Protein AF-A0A6G2DX28-F1 (afdb_monomer_lite)

pLDDT: mean 85.84, std 10.77, range [43.62, 97.38]

InterPro domains:
  IPR002208 SecY/SEC61-alpha family [PF00344] (18-173)
  IPR023201 SecY domain superfamily [G3DSA:1.10.3370.10] (8-173)
  IPR023201 SecY domain superfamily [SSF103491] (6-172)

Foldseek 3Di:
DPPPPVDDDPVVVVVVVVVVLLVVLLLQQLLVLLVDDDDPPDDSVVSSVVSSVVSSVVSVVLVVVLCVCQVPNPPGSCVVVVVVVVVCVVVVVVVVVVVDPDDPVVVVVVVVVVVVVVVVVVCLQPDWDWAFDQDPPDPDPCSRPDTDTDRNCPPPCVVVVVVVVVVCVVSSD

Organism: Streptococcus pneumoniae (NCBI:txid1313)

Sequence (173 aa):
KRLGLTSTSIEIQDRRRMYLTLLIAVIQSLAVSLSLPVQSSYSVILVALMNTLLLIAGTFFLVWLSDLNASMGIGGSIVILLSSIVLNIPQDVIETFKLVYIPTGIVVLLVFMTIIFSYLLALMYRARYLVPVNKIGLHNRFKRYFYLEIMLNPAGGMPYMYVMSFLSVPAYL

Secondary structure (DSSP, 8-state):
----GGGS-HHHHHHHHHHHHHHHHHHHHHHHHHHSPPPTTS-HHHHHHHHHHHHHHHHHHHHHHHHHHHHHSSS-TTHHHHHHHHHHHHHHHHHHHHHS---HHHHHHHHHHHHHHHHHHHHHHH-EEEEE---TT--SGGGGG-EEEEES-TTTTHHHHHHHHHHHHHHH-

Structure (mmCIF, N/CA/C/O backbone):
data_AF-A0A6G2DX28-F1
#
_entry.id   AF-A0A6G2DX28-F1
#
loop_
_atom_site.group_PDB
_atom_site.id
_atom_site.type_symbol
_atom_site.label_atom_id
_atom_site.label_alt_id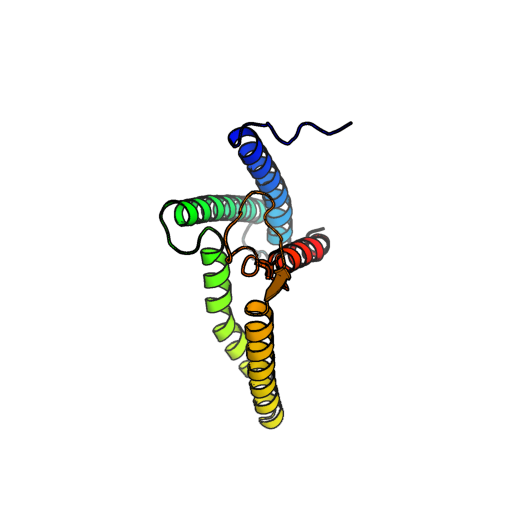
_atom_site.label_comp_id
_atom_site.label_asym_id
_atom_site.label_entity_id
_atom_site.label_seq_id
_atom_site.pdbx_PDB_ins_code
_atom_site.Cartn_x
_atom_site.Cartn_y
_atom_site.Cartn_z
_atom_site.occupancy
_atom_site.B_iso_or_equiv
_atom_site.auth_seq_id
_atom_site.auth_comp_id
_atom_site.auth_asym_id
_atom_site.auth_atom_id
_atom_site.pdbx_PDB_model_num
ATOM 1 N N . LYS A 1 1 ? 14.982 30.264 -6.775 1.00 43.62 1 LYS A N 1
ATOM 2 C CA . LYS A 1 1 ? 15.553 29.735 -5.510 1.00 43.62 1 LYS A CA 1
ATOM 3 C C . LYS A 1 1 ? 15.436 28.213 -5.526 1.00 43.62 1 LYS A C 1
ATOM 5 O O . LYS A 1 1 ? 14.374 27.696 -5.213 1.00 43.62 1 LYS A O 1
ATOM 10 N N . ARG A 1 2 ? 16.477 27.499 -5.978 1.00 45.69 2 ARG A N 1
ATOM 11 C CA . ARG A 1 2 ? 16.551 26.039 -5.819 1.00 45.69 2 ARG A CA 1
ATOM 12 C C . ARG A 1 2 ? 16.690 25.780 -4.319 1.00 45.69 2 ARG A C 1
ATOM 14 O O . ARG A 1 2 ? 17.724 26.108 -3.751 1.00 45.69 2 ARG A O 1
ATOM 21 N N . LEU A 1 3 ? 15.619 25.329 -3.672 1.00 48.31 3 LEU A N 1
ATOM 22 C CA . LEU A 1 3 ? 15.666 24.861 -2.288 1.00 48.31 3 LEU A CA 1
ATOM 23 C C . LEU A 1 3 ? 16.709 23.737 -2.249 1.0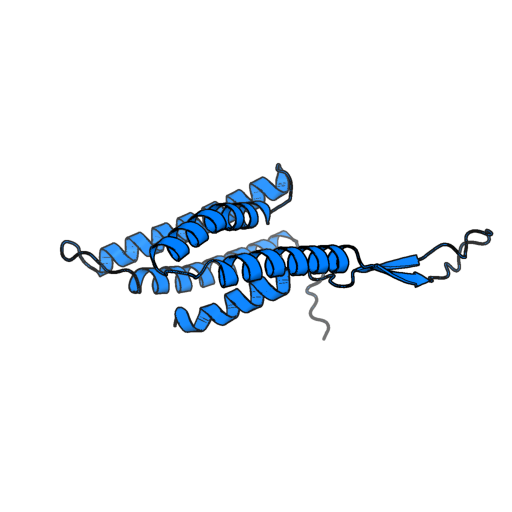0 48.31 3 LEU A C 1
ATOM 25 O O . LEU A 1 3 ? 16.510 22.713 -2.895 1.00 48.31 3 LEU A O 1
ATOM 29 N N . GLY A 1 4 ? 17.843 23.974 -1.582 1.00 49.34 4 GLY A N 1
ATOM 30 C CA . GLY A 1 4 ? 18.992 23.067 -1.455 1.00 49.34 4 GLY A CA 1
ATOM 31 C C . GLY A 1 4 ? 18.688 21.817 -0.628 1.00 49.34 4 GLY A C 1
ATOM 32 O O . GLY A 1 4 ? 19.382 21.512 0.332 1.00 49.34 4 GLY A O 1
ATOM 33 N N . LEU A 1 5 ? 17.620 21.111 -0.988 1.00 55.00 5 LEU A N 1
ATOM 34 C CA . LEU A 1 5 ? 17.154 19.874 -0.368 1.00 55.00 5 LEU A CA 1
ATOM 35 C C . LEU A 1 5 ? 17.931 18.647 -0.865 1.00 55.00 5 LEU A C 1
ATOM 37 O O . LEU A 1 5 ? 17.672 17.542 -0.412 1.00 55.00 5 LEU A O 1
ATOM 41 N N . THR A 1 6 ? 18.884 18.816 -1.784 1.00 53.50 6 THR A N 1
ATOM 42 C CA . THR A 1 6 ? 19.640 17.706 -2.383 1.00 53.50 6 THR A CA 1
ATOM 43 C C . THR A 1 6 ? 20.945 17.386 -1.650 1.00 53.50 6 THR A C 1
ATOM 45 O O . THR A 1 6 ? 21.728 16.587 -2.149 1.00 53.50 6 THR A O 1
ATOM 48 N N . SER A 1 7 ? 21.210 18.003 -0.492 1.00 54.47 7 SER A N 1
ATOM 49 C CA . SER A 1 7 ? 22.431 17.754 0.293 1.00 54.47 7 SER A CA 1
ATOM 50 C C . SER A 1 7 ? 22.201 17.711 1.807 1.00 54.47 7 SER A C 1
ATOM 52 O O . SER A 1 7 ? 23.116 17.999 2.578 1.00 54.47 7 SER A O 1
ATOM 54 N N . THR A 1 8 ? 20.987 17.408 2.269 1.00 61.16 8 THR A N 1
ATOM 55 C CA . THR A 1 8 ? 20.794 17.084 3.689 1.00 61.16 8 THR A CA 1
ATOM 56 C C . THR A 1 8 ? 21.263 15.658 3.944 1.00 61.16 8 THR A C 1
ATOM 58 O O . THR A 1 8 ? 20.961 14.773 3.148 1.00 61.16 8 THR A O 1
ATOM 61 N N . SER A 1 9 ? 21.983 15.440 5.050 1.00 80.88 9 SER A N 1
ATOM 62 C CA . SER A 1 9 ? 22.315 14.095 5.537 1.00 80.88 9 SER A CA 1
ATOM 63 C C . SER A 1 9 ? 21.060 13.215 5.526 1.00 80.88 9 SER A C 1
ATOM 65 O O . SER A 1 9 ? 19.997 13.671 5.961 1.00 80.88 9 SER A O 1
ATOM 67 N N . ILE A 1 10 ? 21.196 11.976 5.041 1.00 78.88 10 ILE A N 1
ATOM 68 C CA . ILE A 1 10 ? 20.135 10.955 5.011 1.00 78.88 10 ILE A CA 1
ATOM 69 C C . ILE A 1 10 ? 19.417 10.869 6.372 1.00 78.88 10 ILE A C 1
ATOM 71 O O . ILE A 1 10 ? 18.194 10.833 6.450 1.00 78.88 10 ILE A O 1
ATOM 75 N N . GLU A 1 11 ? 20.178 11.039 7.455 1.00 83.50 11 GLU A N 1
ATOM 76 C CA . GLU A 1 11 ? 19.693 11.003 8.830 1.00 83.50 11 GLU A CA 1
ATOM 77 C C . GLU A 1 11 ? 18.691 12.127 9.151 1.00 83.50 11 GLU A C 1
ATOM 79 O O . GLU A 1 11 ? 17.714 11.925 9.872 1.00 83.50 11 GLU A O 1
ATOM 84 N N . ILE A 1 12 ? 18.891 13.331 8.604 1.00 86.19 12 ILE A N 1
ATOM 85 C CA . ILE A 1 12 ? 17.972 14.461 8.818 1.00 86.19 12 ILE A CA 1
ATOM 86 C C . ILE A 1 12 ? 16.648 14.205 8.092 1.00 86.19 12 ILE A C 1
ATOM 88 O O . ILE A 1 12 ? 15.582 14.574 8.596 1.00 86.19 12 ILE A O 1
ATOM 92 N N . GLN A 1 13 ? 16.704 13.584 6.913 1.00 85.81 13 GLN A N 1
ATOM 93 C CA . GLN A 1 13 ? 15.515 13.234 6.146 1.00 85.81 13 GLN A CA 1
ATOM 94 C C . GLN A 1 13 ? 14.689 12.164 6.869 1.00 85.81 13 GLN A C 1
ATOM 96 O O . GLN A 1 13 ? 13.474 12.331 7.006 1.00 85.81 13 GLN A O 1
ATOM 101 N N . ASP A 1 14 ? 15.346 11.143 7.415 1.00 86.25 14 ASP A N 1
ATOM 102 C CA . ASP A 1 14 ? 14.682 10.076 8.167 1.00 86.25 14 ASP A CA 1
ATOM 103 C C . ASP A 1 14 ? 14.051 10.589 9.463 1.00 86.25 14 ASP A C 1
ATOM 105 O O . ASP A 1 14 ? 12.887 10.295 9.747 1.00 86.25 14 ASP A O 1
ATOM 109 N N . ARG A 1 15 ? 14.743 11.465 10.204 1.00 88.62 15 ARG A N 1
ATOM 110 C CA . ARG A 1 15 ? 14.170 12.114 11.399 1.00 88.62 15 ARG A CA 1
ATOM 111 C C . ARG A 1 15 ? 12.893 12.887 11.070 1.00 88.62 15 ARG A C 1
ATOM 113 O O . ARG A 1 15 ? 11.890 12.757 11.769 1.00 88.62 15 ARG A O 1
ATOM 120 N N . ARG A 1 16 ? 12.897 13.666 9.983 1.00 91.88 16 ARG A N 1
ATOM 121 C CA . ARG A 1 16 ? 11.705 14.408 9.532 1.00 91.88 16 ARG A CA 1
ATOM 122 C C . ARG A 1 16 ? 10.568 13.469 9.140 1.00 91.88 16 ARG A C 1
ATOM 124 O O . ARG A 1 16 ? 9.425 13.721 9.517 1.00 91.88 16 ARG A O 1
ATOM 131 N N . ARG A 1 17 ? 10.875 12.381 8.428 1.00 89.81 17 ARG A N 1
ATOM 132 C CA . ARG A 1 17 ? 9.894 11.347 8.073 1.00 89.81 17 ARG A CA 1
ATOM 133 C C . ARG A 1 17 ? 9.269 10.726 9.323 1.00 89.81 17 ARG A C 1
ATOM 135 O O . ARG A 1 17 ? 8.052 10.560 9.366 1.00 89.81 17 ARG A O 1
ATOM 142 N N . MET A 1 18 ? 10.067 10.441 10.348 1.00 90.88 18 MET A N 1
ATOM 143 C CA . MET A 1 18 ? 9.585 9.856 11.599 1.00 90.88 18 MET A CA 1
ATOM 144 C C . MET A 1 18 ? 8.671 10.813 12.378 1.00 90.88 18 MET A C 1
ATOM 146 O O . MET A 1 18 ? 7.614 10.392 12.840 1.00 90.88 18 MET A O 1
ATOM 150 N N . TYR A 1 19 ? 9.007 12.107 12.454 1.00 93.81 19 TYR A N 1
ATOM 151 C CA . TYR A 1 19 ? 8.131 13.104 13.088 1.00 93.81 19 TYR A CA 1
ATOM 152 C C . TYR A 1 19 ? 6.802 13.286 12.349 1.00 93.81 19 TYR A C 1
ATOM 154 O O . TYR A 1 19 ? 5.755 13.383 12.987 1.00 93.81 19 TYR A O 1
ATOM 162 N N . LEU A 1 20 ? 6.820 13.287 11.012 1.00 91.56 20 LEU A N 1
ATOM 163 C CA . LEU A 1 20 ? 5.589 13.318 10.215 1.00 91.56 20 LEU A CA 1
ATOM 164 C C . LEU A 1 20 ? 4.750 12.055 10.437 1.00 91.56 20 LEU A C 1
ATOM 166 O O . LEU A 1 20 ? 3.537 12.147 10.598 1.00 91.56 20 LEU A O 1
ATOM 170 N N . THR A 1 21 ? 5.398 10.891 10.501 1.00 92.50 21 THR A N 1
ATOM 171 C CA . THR A 1 21 ? 4.727 9.610 10.768 1.00 92.50 21 THR A CA 1
ATOM 172 C C . THR A 1 21 ? 4.081 9.609 12.152 1.00 92.50 21 THR A C 1
ATOM 174 O O . THR A 1 21 ? 2.932 9.198 12.278 1.00 92.50 21 THR A O 1
ATOM 177 N N . LEU A 1 22 ? 4.767 10.137 13.174 1.00 94.12 22 LEU A N 1
ATOM 178 C CA . LEU A 1 22 ? 4.219 10.286 14.524 1.00 94.12 22 LEU A CA 1
ATOM 179 C C . LEU A 1 22 ? 2.957 11.153 14.527 1.00 94.12 22 LEU A C 1
ATOM 181 O O . LEU A 1 22 ? 1.946 10.761 15.102 1.00 94.12 22 LEU A O 1
ATOM 185 N N . LEU A 1 23 ? 3.007 12.314 13.868 1.00 92.69 23 LEU A N 1
ATOM 186 C CA . LEU A 1 23 ? 1.875 13.236 13.796 1.00 92.69 23 LEU A CA 1
ATOM 187 C C . LEU A 1 23 ? 0.660 12.569 13.138 1.00 92.69 23 LEU A C 1
ATOM 189 O O . LEU A 1 23 ? -0.441 12.625 13.682 1.00 92.69 23 LEU A O 1
ATOM 193 N N . ILE A 1 24 ? 0.865 11.901 12.000 1.00 90.94 24 ILE A N 1
ATOM 194 C CA . ILE A 1 24 ? -0.208 11.199 11.283 1.00 90.94 24 ILE A CA 1
ATOM 195 C C . ILE A 1 24 ? -0.769 10.054 12.136 1.00 90.94 24 ILE A C 1
ATOM 197 O O . ILE A 1 24 ? -1.987 9.919 12.243 1.00 90.94 24 ILE A O 1
ATOM 201 N N . ALA A 1 25 ? 0.097 9.272 12.788 1.00 92.50 25 ALA A N 1
ATOM 202 C CA . ALA A 1 25 ? -0.314 8.158 13.637 1.00 92.50 25 ALA A CA 1
ATOM 203 C C . ALA A 1 25 ? -1.168 8.622 14.824 1.00 92.50 25 ALA A C 1
ATOM 205 O O . ALA A 1 25 ? -2.151 7.964 15.152 1.00 92.50 25 ALA A O 1
ATOM 206 N N . VAL A 1 26 ? -0.850 9.763 15.443 1.00 92.38 26 VAL A N 1
ATOM 207 C CA . VAL A 1 26 ? -1.663 10.331 16.533 1.00 92.38 26 VAL A CA 1
ATOM 208 C C . VAL A 1 26 ? -3.064 10.696 16.041 1.00 92.38 26 VAL A C 1
ATOM 210 O O . VAL A 1 26 ? -4.044 10.305 16.670 1.00 92.38 26 VAL A O 1
ATOM 213 N N . ILE A 1 27 ? -3.176 11.387 14.903 1.00 90.69 27 ILE A N 1
ATOM 214 C CA . ILE A 1 27 ? -4.478 11.794 14.350 1.00 90.69 27 ILE A CA 1
ATOM 215 C C . ILE A 1 27 ? -5.311 10.561 13.967 1.00 90.69 27 ILE A C 1
ATOM 217 O O . ILE A 1 27 ? -6.460 10.437 14.386 1.00 90.69 27 ILE A O 1
ATOM 221 N N . GLN A 1 28 ? -4.724 9.623 13.216 1.00 90.81 28 GLN A N 1
ATOM 222 C CA . GLN A 1 28 ? -5.438 8.436 12.738 1.00 90.81 28 GLN A CA 1
ATOM 223 C C . GLN A 1 28 ? -5.810 7.477 13.871 1.00 90.81 28 GLN A C 1
ATOM 225 O O . GLN A 1 28 ? -6.933 6.979 13.902 1.00 90.81 28 GLN A O 1
ATOM 230 N N . SER A 1 29 ? -4.904 7.225 14.821 1.00 91.44 29 SER A N 1
ATOM 231 C CA . SER A 1 29 ? -5.198 6.336 15.953 1.00 91.44 29 SER A CA 1
ATOM 232 C C . SER A 1 29 ? -6.319 6.884 16.829 1.00 91.44 29 SER A C 1
ATOM 234 O O . SER A 1 29 ? -7.174 6.111 17.258 1.00 91.44 29 SER A O 1
ATOM 236 N N . LEU A 1 30 ? -6.355 8.201 17.060 1.00 90.38 30 LEU A N 1
ATOM 237 C CA . LEU A 1 30 ? -7.414 8.858 17.824 1.00 90.38 30 LEU A CA 1
ATOM 238 C C . LEU A 1 30 ? -8.759 8.771 17.110 1.00 90.38 30 LEU A C 1
ATOM 240 O O . LEU A 1 30 ? -9.741 8.363 17.729 1.00 90.38 30 LEU A O 1
ATOM 244 N N . ALA A 1 31 ? -8.794 9.064 15.811 1.00 89.12 31 ALA A N 1
ATOM 245 C CA . ALA A 1 31 ? -10.007 8.945 15.012 1.00 89.12 31 ALA A CA 1
ATOM 246 C C . ALA A 1 31 ? -10.560 7.511 15.012 1.00 89.12 31 ALA A C 1
ATOM 248 O O . ALA A 1 31 ? -11.734 7.291 15.318 1.00 89.12 31 ALA A O 1
ATOM 249 N N . VAL A 1 32 ? -9.697 6.518 14.762 1.00 88.88 32 VAL A N 1
ATOM 250 C CA . VAL A 1 32 ? -10.080 5.101 14.814 1.00 88.88 32 VAL A CA 1
ATOM 251 C C . VAL A 1 32 ? -10.586 4.753 16.209 1.00 88.88 32 VAL A C 1
ATOM 253 O O . VAL A 1 32 ? -11.690 4.234 16.342 1.00 88.88 32 VAL A O 1
ATOM 256 N N . SER A 1 33 ? -9.845 5.101 17.259 1.00 89.12 33 SER A N 1
ATOM 257 C CA . SER A 1 33 ? -10.220 4.763 18.630 1.00 89.12 33 SER A CA 1
ATOM 258 C C . SER A 1 33 ? -11.567 5.344 19.075 1.00 89.12 33 SER A C 1
ATOM 260 O O . SER A 1 33 ? -12.207 4.731 19.928 1.00 89.12 33 SER A O 1
ATOM 262 N N . LEU A 1 34 ? -11.988 6.498 18.548 1.00 85.88 34 LEU A N 1
ATOM 263 C CA . LEU A 1 34 ? -13.303 7.090 18.830 1.00 85.88 34 LEU A CA 1
ATOM 264 C C . LEU A 1 34 ? -14.435 6.416 18.044 1.00 85.88 34 LEU A C 1
ATOM 266 O O . LEU A 1 34 ? -15.574 6.407 18.503 1.00 85.88 34 LEU A O 1
ATOM 270 N N . SER A 1 35 ? -14.128 5.840 16.879 1.00 84.38 35 SER A N 1
ATOM 271 C CA . SER A 1 35 ? -15.099 5.110 16.053 1.00 84.38 35 SER A CA 1
ATOM 272 C C . SER A 1 35 ? -15.423 3.702 16.576 1.00 84.38 35 SER A C 1
ATOM 274 O O . SER A 1 35 ? -16.435 3.117 16.190 1.00 84.38 35 SER A O 1
ATOM 276 N N . LEU A 1 36 ? -14.585 3.145 17.459 1.00 81.56 36 LEU A N 1
ATOM 277 C CA . LEU A 1 36 ? -14.789 1.816 18.035 1.00 81.56 36 LEU A CA 1
ATOM 278 C C . LEU A 1 36 ? -15.892 1.833 19.114 1.00 81.56 36 LEU A C 1
ATOM 280 O O . LEU A 1 36 ? -15.839 2.655 20.032 1.00 81.56 36 LEU A O 1
ATOM 284 N N . PRO A 1 37 ? -16.860 0.896 19.073 1.00 74.44 37 PRO A N 1
ATOM 285 C CA . PRO A 1 37 ? -17.900 0.815 20.091 1.00 74.44 37 PRO A CA 1
ATOM 286 C C . PRO A 1 37 ? -17.293 0.406 21.440 1.00 74.44 37 PRO A C 1
ATOM 288 O O . PRO A 1 37 ? -16.705 -0.668 21.577 1.00 74.44 37 PRO A O 1
ATOM 291 N N . VAL A 1 38 ? -17.446 1.258 22.455 1.00 77.31 38 VAL A N 1
ATOM 292 C CA . VAL A 1 38 ? -16.969 0.975 23.815 1.00 77.31 38 VAL A CA 1
ATOM 293 C C . VAL A 1 38 ? -18.020 0.160 24.565 1.00 77.31 38 VAL A C 1
ATOM 295 O O . VAL A 1 38 ? -19.187 0.541 24.633 1.00 77.31 38 VAL A O 1
ATOM 298 N N . GLN A 1 39 ? -17.607 -0.965 25.151 1.00 71.62 39 GLN A N 1
ATOM 299 C CA . GLN A 1 39 ? -18.473 -1.738 26.040 1.00 71.62 39 GLN A CA 1
ATOM 300 C C . GLN A 1 39 ? -18.785 -0.931 27.307 1.00 71.62 39 GLN A C 1
ATOM 302 O O . GLN A 1 39 ? -17.901 -0.320 27.906 1.00 71.62 39 GLN A O 1
ATOM 307 N N . SER A 1 40 ? -20.041 -0.979 27.748 1.00 63.44 40 SER A N 1
ATOM 308 C CA . SER A 1 40 ? -20.619 -0.135 28.806 1.00 63.44 40 SER A CA 1
ATOM 309 C C . SER A 1 40 ? -19.990 -0.272 30.201 1.00 63.44 40 SER A C 1
ATOM 311 O O . SER A 1 40 ? -20.383 0.452 31.111 1.00 63.44 40 SER A O 1
ATOM 313 N N . SER A 1 41 ? -19.040 -1.191 30.399 1.00 73.75 41 SER A N 1
ATOM 314 C CA . SER A 1 41 ? -18.444 -1.484 31.708 1.00 73.75 41 SER A CA 1
ATOM 315 C C . SER A 1 41 ? -17.193 -0.656 32.043 1.00 73.75 41 SER A C 1
ATOM 317 O O . SER A 1 41 ? -16.725 -0.727 33.178 1.00 73.75 41 SER A O 1
ATOM 319 N N . TYR A 1 42 ? -16.640 0.114 31.099 1.00 78.19 42 TYR A N 1
ATOM 320 C CA . TYR A 1 42 ? -15.388 0.863 31.286 1.00 78.19 42 TYR A CA 1
ATOM 321 C C . TYR A 1 42 ? -15.534 2.349 30.945 1.00 78.19 42 TYR A C 1
ATOM 323 O O . TYR A 1 42 ? -16.413 2.750 30.183 1.00 78.19 42 TYR A O 1
ATOM 331 N N . SER A 1 43 ? -14.646 3.185 31.495 1.00 82.50 43 SER A N 1
ATOM 332 C CA . SER A 1 43 ? -14.625 4.609 31.168 1.00 82.50 43 SER A CA 1
ATOM 333 C C . SER A 1 43 ? -14.164 4.826 29.724 1.00 82.50 43 SER A C 1
ATOM 335 O O . SER A 1 43 ? -13.064 4.438 29.328 1.00 82.50 43 SER A O 1
ATOM 337 N N . VAL A 1 44 ? -15.013 5.494 28.940 1.00 83.38 44 VAL A N 1
ATOM 338 C CA . VAL A 1 44 ? -14.801 5.769 27.507 1.00 83.38 44 VAL A CA 1
ATOM 339 C C . VAL A 1 44 ? -13.444 6.430 27.248 1.00 83.38 44 VAL A C 1
ATOM 341 O O . VAL A 1 44 ? -12.728 6.048 26.328 1.00 83.38 44 VAL A O 1
ATOM 344 N N . ILE A 1 45 ? -13.053 7.373 28.108 1.00 85.44 45 ILE A N 1
ATOM 345 C CA . ILE A 1 45 ? -11.802 8.133 27.984 1.00 85.44 45 ILE A CA 1
ATOM 346 C C . ILE A 1 45 ? -10.571 7.243 28.199 1.00 85.44 45 ILE A C 1
ATOM 348 O O . ILE A 1 45 ? -9.599 7.356 27.456 1.00 85.44 45 ILE A O 1
ATOM 352 N N . LEU A 1 46 ? -10.599 6.346 29.192 1.00 86.50 46 LEU A N 1
ATOM 353 C CA . LEU A 1 46 ? -9.464 5.465 29.478 1.00 86.50 46 LEU A CA 1
ATOM 354 C C . LEU A 1 46 ? -9.282 4.429 28.367 1.00 86.50 46 LEU A C 1
ATOM 356 O O . LEU A 1 46 ? -8.156 4.191 27.936 1.00 86.50 46 LEU A O 1
ATOM 360 N N . VAL A 1 47 ? -10.385 3.850 27.881 1.00 86.94 47 VAL A N 1
ATOM 361 C CA . VAL A 1 47 ? -10.364 2.896 26.763 1.00 86.94 47 VAL A CA 1
ATOM 362 C C . VAL A 1 47 ? -9.827 3.568 25.501 1.00 86.94 47 VAL A C 1
ATOM 364 O O . VAL A 1 47 ? -8.945 3.014 24.847 1.00 86.94 47 VA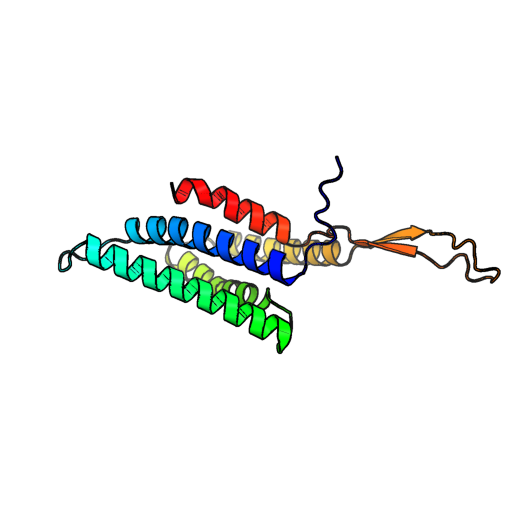L A O 1
ATOM 367 N N . ALA A 1 48 ? -10.288 4.784 25.197 1.00 87.81 48 ALA A N 1
ATOM 368 C CA . ALA A 1 48 ? -9.800 5.530 24.045 1.00 87.81 48 ALA A CA 1
ATOM 369 C C . ALA A 1 48 ? -8.295 5.842 24.150 1.00 87.81 48 ALA A C 1
ATOM 371 O O . ALA A 1 48 ? -7.534 5.646 23.203 1.00 87.81 48 ALA A O 1
ATOM 372 N N . LEU A 1 49 ? -7.821 6.263 25.324 1.00 90.25 49 LEU A N 1
ATOM 373 C CA . LEU A 1 49 ? -6.402 6.555 25.534 1.00 90.25 49 LEU A CA 1
ATOM 374 C C . LEU A 1 49 ? -5.528 5.293 25.408 1.00 90.25 49 LEU A C 1
ATOM 376 O O . LEU A 1 49 ? -4.478 5.325 24.771 1.00 90.25 49 LEU A O 1
ATOM 380 N N . MET A 1 50 ? -5.964 4.164 25.965 1.00 91.56 50 MET A N 1
ATOM 381 C CA . MET A 1 50 ? -5.218 2.904 25.859 1.00 91.56 50 MET A CA 1
ATOM 382 C C . MET A 1 50 ? -5.166 2.387 24.419 1.00 91.56 50 MET A C 1
ATOM 384 O O . MET A 1 50 ? -4.098 1.999 23.946 1.00 91.56 50 MET A O 1
ATOM 388 N N . ASN A 1 51 ? -6.287 2.444 23.697 1.00 92.38 51 ASN A N 1
ATOM 389 C CA . ASN A 1 51 ? -6.348 2.042 22.293 1.00 92.38 51 ASN A CA 1
ATOM 390 C C . ASN A 1 51 ? -5.474 2.935 21.406 1.00 92.38 51 ASN A C 1
ATOM 392 O O . ASN A 1 51 ? -4.736 2.421 20.568 1.00 92.38 51 ASN A O 1
ATOM 396 N N . THR A 1 52 ? -5.500 4.256 21.606 1.00 93.06 52 THR A N 1
ATOM 397 C CA . THR A 1 52 ? -4.636 5.172 20.841 1.00 93.06 52 THR A CA 1
ATOM 398 C C . THR A 1 52 ? -3.155 4.887 21.073 1.00 93.06 52 THR A C 1
ATOM 400 O O . THR A 1 52 ? -2.411 4.734 20.105 1.00 93.06 52 THR A O 1
ATOM 403 N N . LEU A 1 53 ? -2.724 4.726 22.329 1.00 94.69 53 LEU A N 1
ATOM 404 C CA . LEU A 1 53 ? -1.339 4.361 22.646 1.00 94.69 53 LEU A CA 1
ATOM 405 C C . LEU A 1 53 ? -0.938 3.013 22.036 1.00 94.69 53 LEU A C 1
ATOM 407 O O . LEU A 1 53 ? 0.156 2.904 21.481 1.00 94.69 53 LEU A O 1
ATOM 411 N N . LEU A 1 54 ? -1.819 2.010 22.092 1.00 95.44 54 LEU A N 1
ATOM 412 C CA . LEU A 1 54 ? -1.574 0.694 21.500 1.00 95.44 54 LEU A CA 1
ATOM 413 C C . LEU A 1 54 ? -1.404 0.780 19.977 1.00 95.44 54 LEU A C 1
ATOM 415 O O . LEU A 1 54 ? -0.471 0.194 19.430 1.00 95.44 54 LEU A O 1
ATOM 419 N N . LEU A 1 55 ? -2.267 1.533 19.292 1.00 95.12 55 LEU A N 1
ATOM 420 C CA . LEU A 1 55 ? -2.201 1.722 17.840 1.00 95.12 55 LEU A CA 1
ATOM 421 C C . LEU A 1 55 ? -0.943 2.491 17.417 1.00 95.12 55 LEU A C 1
ATOM 423 O O . LEU A 1 55 ? -0.297 2.118 16.435 1.00 95.12 55 LEU A O 1
ATOM 427 N N . ILE A 1 56 ? -0.552 3.526 18.167 1.00 96.00 56 ILE A N 1
ATOM 428 C CA . ILE A 1 56 ? 0.700 4.258 17.926 1.00 96.00 56 ILE A CA 1
ATOM 429 C C . ILE A 1 56 ? 1.896 3.317 18.116 1.00 96.00 56 ILE A C 1
ATOM 431 O O . ILE A 1 56 ? 2.747 3.228 17.229 1.00 96.00 56 ILE A O 1
ATOM 435 N N . ALA A 1 57 ? 1.943 2.570 19.224 1.00 96.38 57 ALA A N 1
ATOM 436 C CA . ALA A 1 57 ? 3.011 1.608 19.492 1.00 96.38 57 ALA A CA 1
ATOM 437 C C . ALA A 1 57 ? 3.104 0.535 18.394 1.00 96.38 57 ALA A C 1
ATOM 439 O O . ALA A 1 57 ? 4.192 0.272 17.881 1.00 96.38 57 ALA A O 1
ATOM 440 N N . GLY A 1 58 ? 1.965 -0.025 17.973 1.00 95.69 58 GLY A N 1
ATOM 441 C CA . GLY A 1 58 ? 1.888 -0.989 16.875 1.00 95.69 58 GLY A CA 1
ATOM 442 C C . GLY A 1 58 ? 2.365 -0.410 15.540 1.00 95.69 58 GLY A C 1
ATOM 443 O O . GLY A 1 58 ? 3.097 -1.072 14.807 1.00 95.69 58 GLY A O 1
ATOM 444 N N . THR A 1 59 ? 2.033 0.849 15.249 1.00 94.31 59 THR A N 1
ATOM 445 C CA . THR A 1 59 ? 2.478 1.537 14.026 1.00 94.31 59 THR A CA 1
ATOM 446 C C . THR A 1 59 ? 4.000 1.666 13.988 1.00 94.31 59 THR A C 1
ATOM 448 O O . THR A 1 59 ? 4.624 1.297 12.994 1.00 94.31 59 THR A O 1
ATOM 451 N N . PHE A 1 60 ? 4.624 2.132 15.074 1.00 94.88 60 PHE A N 1
ATOM 452 C CA . PHE A 1 60 ? 6.086 2.251 15.143 1.00 94.88 60 PHE A CA 1
ATOM 453 C C . PHE A 1 60 ? 6.791 0.898 15.151 1.00 94.88 60 PHE A C 1
ATOM 455 O O . PHE A 1 60 ? 7.848 0.758 14.535 1.00 94.88 60 PHE A O 1
ATOM 462 N N . PHE A 1 61 ? 6.186 -0.107 15.783 1.00 95.38 61 PHE A N 1
ATOM 463 C CA . PHE A 1 61 ? 6.669 -1.478 15.705 1.00 95.38 61 PHE A CA 1
ATOM 464 C C . PHE A 1 61 ? 6.680 -1.990 14.257 1.00 95.38 61 PHE A C 1
ATOM 466 O O . PHE A 1 61 ? 7.682 -2.554 13.821 1.00 95.38 61 PHE A O 1
ATOM 473 N N . LEU A 1 62 ? 5.620 -1.737 13.480 1.00 93.69 62 LEU A N 1
ATOM 474 C CA . LEU A 1 62 ? 5.560 -2.116 12.064 1.00 93.69 62 LEU A CA 1
ATOM 475 C C . LEU A 1 62 ? 6.563 -1.349 11.196 1.00 93.69 62 LEU A C 1
ATOM 477 O O . LEU A 1 62 ? 7.155 -1.950 10.301 1.00 93.69 62 LEU A O 1
ATOM 481 N N . VAL A 1 63 ? 6.780 -0.055 11.453 1.00 92.88 63 VAL A N 1
ATOM 482 C CA . VAL A 1 63 ? 7.813 0.731 10.752 1.00 92.88 63 VAL A CA 1
ATOM 483 C C . VAL A 1 63 ? 9.192 0.124 11.000 1.00 92.88 63 VAL A C 1
ATOM 485 O O . VAL A 1 63 ? 9.902 -0.189 10.048 1.00 92.88 63 VAL A O 1
ATOM 488 N N . TRP A 1 64 ? 9.528 -0.131 12.265 1.00 92.81 64 TRP A N 1
ATOM 489 C CA . TRP A 1 64 ? 10.790 -0.768 12.634 1.00 92.81 64 TRP A CA 1
ATOM 490 C C . TRP A 1 64 ? 10.947 -2.156 11.998 1.00 92.81 64 TRP A C 1
ATOM 492 O O . TRP A 1 64 ? 11.993 -2.461 11.427 1.00 92.81 64 TRP A O 1
ATOM 502 N N . LEU A 1 65 ? 9.897 -2.981 12.030 1.00 93.94 65 LEU A N 1
ATOM 503 C CA . LEU A 1 65 ? 9.903 -4.310 11.416 1.00 93.94 65 LEU A CA 1
ATOM 504 C C . LEU A 1 65 ? 10.086 -4.238 9.890 1.00 93.94 65 LEU A C 1
ATOM 506 O O . LEU A 1 65 ? 10.783 -5.068 9.305 1.00 93.94 65 LEU A O 1
ATOM 510 N N . SER A 1 66 ? 9.486 -3.240 9.240 1.00 92.56 66 SER A N 1
ATOM 511 C CA . SER A 1 66 ? 9.616 -2.997 7.800 1.00 92.56 66 SER A CA 1
ATOM 512 C C . SER A 1 66 ? 11.041 -2.603 7.412 1.00 92.56 66 SER A C 1
ATOM 514 O O . SER A 1 66 ? 11.576 -3.140 6.438 1.00 92.56 66 SER A O 1
ATOM 516 N N . ASP A 1 67 ? 11.685 -1.745 8.203 1.00 91.38 67 ASP A N 1
ATOM 517 C CA . ASP A 1 67 ? 13.084 -1.352 8.001 1.00 91.38 67 ASP A CA 1
ATOM 518 C C . ASP A 1 67 ? 14.046 -2.525 8.273 1.00 91.38 67 ASP A C 1
ATOM 520 O O . ASP A 1 67 ? 15.029 -2.728 7.548 1.00 91.38 67 ASP A O 1
ATOM 524 N N . LEU A 1 68 ? 13.732 -3.369 9.262 1.00 92.62 68 LEU A N 1
ATOM 525 C CA . LEU A 1 68 ? 14.467 -4.606 9.528 1.00 92.62 68 LEU A CA 1
ATOM 526 C C . LEU A 1 68 ? 14.383 -5.574 8.335 1.00 92.62 68 LEU A C 1
ATOM 528 O O . LEU A 1 68 ? 15.400 -6.115 7.896 1.00 92.62 68 LEU A O 1
ATOM 532 N N . ASN A 1 69 ? 13.191 -5.748 7.754 1.00 93.31 69 ASN A N 1
ATOM 533 C CA . ASN A 1 69 ? 13.021 -6.577 6.560 1.00 93.31 69 ASN A CA 1
ATOM 534 C C . ASN A 1 69 ? 13.693 -5.962 5.324 1.00 93.31 69 ASN A C 1
ATOM 536 O O . ASN A 1 69 ? 14.203 -6.689 4.477 1.00 93.31 69 ASN A O 1
ATOM 540 N N . ALA A 1 70 ? 13.727 -4.634 5.207 1.00 91.81 70 ALA A N 1
ATOM 541 C CA . ALA A 1 70 ? 14.410 -3.970 4.102 1.00 91.81 70 ALA A CA 1
ATOM 542 C C . ALA A 1 70 ? 15.939 -4.123 4.160 1.00 91.81 70 ALA A C 1
ATOM 544 O O . ALA A 1 70 ? 16.580 -4.175 3.112 1.00 91.81 70 ALA A O 1
ATOM 545 N N . SER A 1 71 ? 16.513 -4.197 5.364 1.00 91.50 71 SER A N 1
ATOM 546 C CA . SER A 1 71 ? 17.963 -4.313 5.569 1.00 91.50 71 SER A CA 1
ATOM 547 C C . SER A 1 71 ? 18.477 -5.754 5.540 1.00 91.50 71 SER A C 1
ATOM 549 O O . SER A 1 71 ? 19.536 -6.000 4.966 1.00 91.50 71 SER A O 1
ATOM 551 N N . MET A 1 72 ? 17.751 -6.702 6.140 1.00 92.06 72 MET A N 1
ATOM 552 C CA . MET A 1 72 ? 18.197 -8.100 6.273 1.00 92.06 72 MET A CA 1
ATOM 553 C C . MET A 1 72 ? 17.326 -9.115 5.526 1.00 92.06 72 MET A C 1
ATOM 555 O O . MET A 1 72 ? 17.718 -10.272 5.383 1.00 92.06 72 MET A O 1
ATOM 559 N N . GLY A 1 73 ? 16.133 -8.716 5.093 1.00 89.56 73 GLY A N 1
ATOM 560 C CA . GLY A 1 73 ? 15.142 -9.605 4.498 1.00 89.56 73 GLY A CA 1
ATOM 561 C C . GLY A 1 73 ? 15.142 -9.609 2.971 1.00 89.56 73 GLY A C 1
ATOM 562 O O . GLY A 1 73 ? 16.027 -9.085 2.295 1.00 89.56 73 GLY A O 1
ATOM 563 N N . ILE A 1 74 ? 14.098 -10.225 2.415 1.00 87.81 74 ILE A N 1
ATOM 564 C CA . ILE A 1 74 ? 13.870 -10.338 0.972 1.00 87.81 74 ILE A CA 1
ATOM 565 C C . ILE A 1 74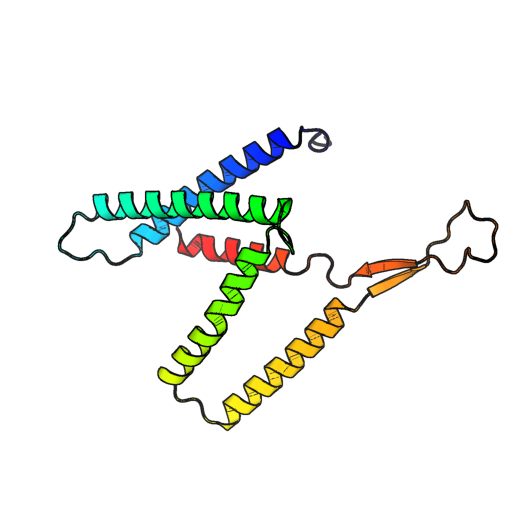 ? 12.667 -9.469 0.605 1.00 87.81 74 ILE A C 1
ATOM 567 O O . ILE A 1 74 ? 11.677 -9.423 1.331 1.00 87.81 74 ILE A O 1
ATOM 571 N N . GLY A 1 75 ? 12.750 -8.781 -0.537 1.00 80.44 75 GLY A N 1
ATOM 572 C CA . GLY A 1 75 ? 11.640 -8.019 -1.120 1.00 80.44 75 GLY A CA 1
ATOM 573 C C . GLY A 1 75 ? 11.413 -6.615 -0.541 1.00 80.44 75 GLY A C 1
ATOM 574 O O . GLY A 1 75 ? 10.499 -5.923 -0.986 1.00 80.44 75 GLY A O 1
ATOM 575 N N . GLY A 1 76 ? 12.258 -6.147 0.382 1.00 88.69 76 GLY A N 1
ATOM 576 C CA . GLY A 1 76 ? 12.237 -4.763 0.867 1.00 88.69 76 GLY A CA 1
ATOM 577 C C . GLY A 1 76 ? 11.131 -4.467 1.888 1.00 88.69 76 GLY A C 1
ATOM 578 O O . GLY A 1 76 ? 10.512 -5.364 2.455 1.00 88.69 76 GLY A O 1
ATOM 579 N N . SER A 1 77 ? 10.853 -3.185 2.119 1.00 85.56 77 SER A N 1
ATOM 580 C CA . SER A 1 77 ? 9.879 -2.718 3.122 1.00 85.56 77 SER A CA 1
ATOM 581 C C . SER A 1 77 ? 8.417 -3.054 2.785 1.00 85.56 77 SER A C 1
ATOM 583 O O . SER A 1 77 ? 7.581 -3.184 3.681 1.00 85.56 77 SER A O 1
ATOM 585 N N . ILE A 1 78 ? 8.098 -3.239 1.498 1.00 86.50 78 ILE A N 1
ATOM 586 C CA . ILE A 1 78 ? 6.725 -3.436 1.001 1.00 86.50 78 ILE A CA 1
ATOM 587 C C . ILE A 1 78 ? 6.155 -4.835 1.283 1.00 86.50 78 ILE A C 1
ATOM 589 O O . ILE A 1 78 ? 4.941 -5.026 1.244 1.00 86.50 78 ILE A O 1
ATOM 593 N N . VAL A 1 79 ? 7.004 -5.822 1.584 1.00 90.19 79 VAL A N 1
ATOM 594 C CA . VAL A 1 79 ? 6.580 -7.228 1.725 1.00 90.19 79 VAL A CA 1
ATOM 595 C C . VAL A 1 79 ? 5.587 -7.428 2.859 1.00 90.19 79 VAL A C 1
ATOM 597 O O . VAL A 1 79 ? 4.655 -8.211 2.707 1.00 90.19 79 VAL A O 1
ATOM 600 N N . ILE A 1 80 ? 5.738 -6.692 3.961 1.00 90.44 80 ILE A N 1
ATOM 601 C CA . ILE A 1 80 ? 4.806 -6.772 5.092 1.00 90.44 80 ILE A CA 1
ATOM 602 C C . ILE A 1 80 ? 3.395 -6.380 4.638 1.00 90.44 80 ILE A C 1
ATOM 604 O O . ILE A 1 80 ? 2.438 -7.101 4.902 1.00 90.44 80 ILE A O 1
ATOM 608 N N . LEU A 1 81 ? 3.276 -5.282 3.887 1.00 89.44 81 LEU A N 1
ATOM 609 C CA . LEU A 1 81 ? 1.999 -4.815 3.351 1.00 89.44 81 LEU A CA 1
ATOM 610 C C . LEU A 1 81 ? 1.421 -5.805 2.329 1.00 89.44 81 LEU A C 1
ATOM 612 O O . LEU A 1 81 ? 0.235 -6.122 2.392 1.00 89.44 81 LEU A O 1
ATOM 616 N N . LEU A 1 82 ? 2.252 -6.330 1.421 1.00 90.12 82 LEU A N 1
ATOM 617 C CA . LEU A 1 82 ? 1.825 -7.323 0.430 1.00 90.12 82 LEU A CA 1
ATOM 618 C C . LEU A 1 82 ? 1.293 -8.598 1.105 1.00 90.12 82 LEU A C 1
ATOM 620 O O . LEU A 1 82 ? 0.239 -9.099 0.722 1.00 90.12 82 LEU A O 1
ATOM 624 N N . SER A 1 83 ? 2.006 -9.096 2.116 1.00 92.06 83 SER A N 1
ATOM 625 C CA . SER A 1 83 ? 1.617 -10.285 2.877 1.00 92.06 83 SER A CA 1
ATOM 626 C C . SER A 1 83 ? 0.251 -10.095 3.532 1.00 92.06 83 SER A C 1
ATOM 628 O O . SER A 1 83 ? -0.640 -10.921 3.346 1.00 92.06 83 SER A O 1
ATOM 630 N N . SER A 1 84 ? 0.040 -8.958 4.204 1.00 90.50 84 SER A N 1
ATOM 631 C CA . SER A 1 84 ? -1.252 -8.635 4.814 1.00 90.50 84 SER A CA 1
ATOM 632 C C . SER A 1 84 ? -2.388 -8.615 3.792 1.00 90.50 84 SER A C 1
ATOM 634 O O . SER A 1 84 ? -3.439 -9.192 4.048 1.00 90.50 84 SER A O 1
ATOM 636 N N . ILE A 1 85 ? -2.197 -8.009 2.616 1.00 91.56 85 ILE A N 1
ATOM 637 C CA . ILE A 1 85 ? -3.237 -7.994 1.572 1.00 91.56 85 ILE A CA 1
ATOM 638 C C . ILE A 1 85 ? -3.563 -9.419 1.109 1.00 91.56 85 ILE A C 1
ATOM 640 O O . ILE A 1 85 ? -4.731 -9.795 1.045 1.00 91.56 85 ILE A O 1
ATOM 644 N N . VAL A 1 86 ? -2.541 -10.228 0.820 1.00 93.25 86 VAL A N 1
ATOM 645 C CA . VAL A 1 86 ? -2.727 -11.603 0.333 1.00 93.25 86 VAL A CA 1
ATOM 646 C C . VAL A 1 86 ? -3.439 -12.480 1.365 1.00 93.25 86 VAL A C 1
ATOM 648 O O . VAL A 1 86 ? -4.252 -13.317 0.979 1.00 93.25 86 VAL A O 1
ATOM 651 N N . LEU A 1 87 ? -3.175 -12.279 2.658 1.00 94.62 87 LEU A N 1
ATOM 652 C CA . LEU A 1 87 ? -3.821 -13.032 3.734 1.00 94.62 87 LEU A CA 1
ATOM 653 C C . LEU A 1 87 ? -5.306 -12.683 3.918 1.00 94.62 87 LEU A C 1
ATOM 655 O O . LEU A 1 87 ? -6.077 -13.570 4.274 1.00 94.62 87 LEU A O 1
ATOM 659 N N . ASN A 1 88 ? -5.712 -11.435 3.663 1.00 94.25 88 ASN A N 1
ATOM 660 C CA . ASN A 1 88 ? -7.104 -11.004 3.858 1.00 94.25 88 ASN A CA 1
ATOM 661 C C . ASN A 1 88 ? -8.024 -11.381 2.682 1.00 94.25 88 ASN A C 1
ATOM 663 O O . ASN A 1 88 ? -9.179 -11.731 2.906 1.00 94.25 88 ASN A O 1
ATOM 667 N N . ILE A 1 89 ? -7.512 -11.422 1.442 1.00 93.19 89 ILE A N 1
ATOM 668 C CA . ILE A 1 89 ? -8.328 -11.718 0.244 1.00 93.19 89 ILE A CA 1
ATOM 669 C C . ILE A 1 89 ? -9.181 -13.000 0.380 1.00 93.19 89 ILE A C 1
ATOM 671 O O . ILE A 1 89 ? -10.374 -12.944 0.082 1.00 93.19 89 ILE A O 1
ATOM 675 N N . PRO A 1 90 ? -8.644 -14.163 0.806 1.00 91.94 90 PRO A N 1
ATOM 676 C CA . PRO A 1 90 ? -9.446 -15.380 0.920 1.00 91.94 90 PRO A CA 1
ATOM 677 C C . PRO A 1 90 ? -10.577 -15.245 1.939 1.00 91.94 90 PRO A C 1
ATOM 679 O O . PRO A 1 90 ? -11.675 -15.751 1.708 1.00 91.94 90 PRO A O 1
ATOM 682 N N . GLN A 1 91 ? -10.309 -14.564 3.055 1.00 93.31 91 GLN A N 1
ATOM 683 C CA . GLN A 1 91 ? -11.295 -14.339 4.102 1.00 93.31 91 GLN A CA 1
ATOM 684 C C . GLN A 1 91 ? -12.430 -13.446 3.589 1.00 93.31 91 GLN A C 1
ATOM 686 O O . GLN A 1 91 ? -13.592 -13.845 3.685 1.00 93.31 91 GLN A O 1
ATOM 691 N N . ASP A 1 92 ? -12.099 -12.323 2.947 1.00 91.62 92 ASP A N 1
ATOM 692 C CA . ASP A 1 92 ? -13.074 -11.382 2.380 1.00 91.62 92 ASP A CA 1
ATOM 693 C C . ASP A 1 92 ? -13.992 -12.062 1.349 1.00 91.62 92 ASP A C 1
ATOM 695 O O . ASP A 1 92 ? -15.209 -11.843 1.314 1.00 91.62 92 ASP A O 1
ATOM 699 N N . VAL A 1 93 ? -13.423 -12.945 0.519 1.00 90.00 93 VAL A N 1
ATOM 700 C CA . VAL A 1 93 ? -14.177 -13.723 -0.474 1.00 90.00 93 VAL A CA 1
ATOM 701 C C . VAL A 1 93 ? -15.167 -14.670 0.211 1.00 90.00 93 VAL A C 1
ATOM 703 O O . VAL A 1 93 ? -16.341 -14.708 -0.163 1.00 90.00 93 VAL A O 1
ATOM 706 N N . ILE A 1 94 ? -14.725 -15.417 1.226 1.00 90.69 94 ILE A N 1
ATOM 707 C CA . ILE A 1 94 ? -15.585 -16.356 1.964 1.00 90.69 94 ILE A CA 1
ATOM 708 C C . ILE A 1 94 ? -16.715 -15.616 2.687 1.00 90.69 94 ILE A C 1
ATOM 710 O O . ILE A 1 94 ? -17.858 -16.077 2.668 1.00 90.69 94 ILE A O 1
ATOM 714 N N . GLU A 1 95 ? -16.416 -14.486 3.326 1.00 91.25 95 GLU A N 1
ATOM 715 C CA . GLU A 1 95 ? -17.415 -13.668 4.020 1.00 91.25 95 GLU A CA 1
ATOM 716 C C . GLU A 1 95 ? -18.460 -13.113 3.048 1.00 91.25 95 GLU A C 1
ATOM 718 O O . GLU A 1 95 ? -19.662 -13.219 3.306 1.00 91.25 95 GLU A O 1
ATOM 723 N N . THR A 1 96 ? -18.029 -12.639 1.877 1.00 89.25 96 THR A N 1
ATOM 724 C CA . THR A 1 96 ? -18.934 -12.144 0.829 1.00 89.25 96 THR A CA 1
ATOM 725 C C . THR A 1 96 ? -19.915 -13.223 0.363 1.00 89.25 96 THR A C 1
ATOM 727 O O . THR A 1 96 ? -21.117 -12.963 0.271 1.00 89.25 96 THR A O 1
ATOM 730 N N . PHE A 1 97 ? -19.441 -14.453 0.130 1.00 88.25 97 PHE A N 1
ATOM 731 C CA . PHE A 1 97 ? -20.303 -15.570 -0.284 1.00 88.25 97 PHE A CA 1
ATOM 732 C C . PHE A 1 97 ? -21.298 -16.021 0.793 1.00 88.25 97 PHE A C 1
ATOM 734 O O . PHE A 1 97 ? -22.335 -16.594 0.460 1.00 88.25 97 PHE A O 1
ATOM 741 N N . LYS A 1 98 ? -21.002 -15.783 2.077 1.00 89.19 98 LYS A N 1
ATOM 742 C CA . LYS A 1 98 ? -21.939 -16.065 3.177 1.00 89.19 98 LYS A CA 1
ATOM 743 C C . LYS A 1 98 ? -23.032 -15.006 3.286 1.00 89.19 98 LYS A C 1
ATOM 745 O O . LYS A 1 98 ? -24.163 -15.341 3.622 1.00 89.19 98 LYS A O 1
ATOM 750 N N . LEU A 1 99 ? -22.684 -13.743 3.041 1.00 90.06 99 LEU A N 1
ATOM 751 C CA . LEU A 1 99 ? -23.593 -12.605 3.195 1.00 90.06 99 LEU A CA 1
ATOM 752 C C . LEU A 1 99 ? -24.545 -12.444 2.009 1.00 90.06 99 LEU A C 1
ATOM 754 O O . LEU A 1 99 ? -25.692 -12.040 2.194 1.00 90.06 99 LEU A O 1
ATOM 758 N N . VAL A 1 100 ? -24.080 -12.746 0.796 1.00 88.38 100 VAL A N 1
ATOM 759 C CA . VAL A 1 100 ? -24.834 -12.509 -0.435 1.00 88.38 100 VAL A CA 1
ATOM 760 C C . VAL A 1 100 ? -24.895 -13.784 -1.262 1.00 88.38 100 VAL A C 1
ATOM 762 O O . VAL A 1 100 ? -23.873 -14.361 -1.628 1.00 88.38 100 VAL A O 1
ATOM 765 N N . TYR A 1 101 ? -26.111 -14.195 -1.626 1.00 86.50 101 TYR A N 1
ATOM 766 C CA . TYR A 1 101 ? -26.290 -15.233 -2.632 1.00 86.50 101 TYR A CA 1
ATOM 767 C C . TYR A 1 101 ? -25.981 -14.658 -4.017 1.00 86.50 101 TYR A C 1
ATOM 769 O O . TYR A 1 101 ? -26.729 -13.833 -4.545 1.00 86.50 101 TYR A O 1
ATOM 777 N N . ILE A 1 102 ? -24.872 -15.099 -4.607 1.00 85.38 102 ILE A N 1
ATOM 778 C CA . ILE A 1 102 ? -24.452 -14.694 -5.948 1.00 85.38 102 ILE A CA 1
ATOM 779 C C . ILE A 1 102 ? -24.776 -15.840 -6.915 1.00 85.38 102 ILE A C 1
ATOM 781 O O . ILE A 1 102 ? -24.306 -16.961 -6.705 1.00 85.38 102 ILE A O 1
ATOM 785 N N . PRO A 1 103 ? -25.546 -15.598 -7.990 1.00 90.56 103 PRO A N 1
ATOM 786 C CA . PRO A 1 103 ? -25.844 -16.635 -8.968 1.00 90.56 103 PRO A CA 1
ATOM 787 C C . PRO A 1 103 ? -24.560 -17.098 -9.666 1.00 90.56 103 PRO A C 1
ATOM 789 O O . PRO A 1 103 ? -23.684 -16.296 -9.999 1.00 90.56 103 PRO A O 1
ATOM 792 N N . THR A 1 104 ? -24.471 -18.397 -9.955 1.00 88.62 104 THR A N 1
ATOM 793 C CA . THR A 1 104 ? -23.262 -19.036 -10.504 1.00 88.62 104 THR A CA 1
ATOM 794 C C . THR A 1 104 ? -22.763 -18.372 -11.790 1.00 88.62 104 THR A C 1
ATOM 796 O O . THR A 1 104 ? -21.558 -18.240 -11.980 1.00 88.62 104 THR A O 1
ATOM 799 N N . GLY A 1 105 ? -23.670 -17.880 -12.645 1.00 92.19 105 GLY A N 1
ATOM 800 C CA . GLY A 1 105 ? -23.300 -17.165 -13.872 1.00 92.19 105 GLY A CA 1
ATOM 801 C C . GLY A 1 105 ? -22.478 -15.893 -13.622 1.00 92.19 105 GLY A C 1
ATOM 802 O O . GLY A 1 105 ? -21.521 -15.634 -14.348 1.00 92.19 105 GLY A O 1
ATOM 803 N N . ILE A 1 106 ? -22.790 -15.137 -12.562 1.00 91.12 106 ILE A N 1
ATOM 804 C CA . ILE A 1 106 ? -22.031 -13.933 -12.187 1.00 91.12 106 ILE A CA 1
ATOM 805 C C . ILE A 1 106 ? -20.669 -14.320 -11.609 1.00 91.12 106 ILE A C 1
ATOM 807 O O . ILE A 1 106 ? -19.671 -13.685 -11.934 1.00 91.12 106 ILE A O 1
ATOM 811 N N . VAL A 1 107 ? -20.597 -15.386 -10.808 1.00 90.12 107 VAL A N 1
ATOM 812 C CA . VAL A 1 107 ? -19.321 -15.872 -10.254 1.00 90.12 107 VAL A CA 1
ATOM 813 C C . VAL A 1 107 ? -18.355 -16.267 -11.372 1.00 90.12 107 VAL A C 1
ATOM 815 O O . VAL A 1 107 ? -17.199 -15.852 -11.362 1.00 90.12 107 VAL A O 1
ATOM 818 N N . VAL A 1 108 ? -18.833 -17.014 -12.371 1.00 93.25 108 VAL A N 1
ATOM 819 C CA . VAL A 1 108 ? -18.018 -17.406 -13.532 1.00 93.25 108 VAL A CA 1
ATOM 820 C C . VAL A 1 108 ? -17.541 -16.177 -14.310 1.00 93.25 108 VAL A 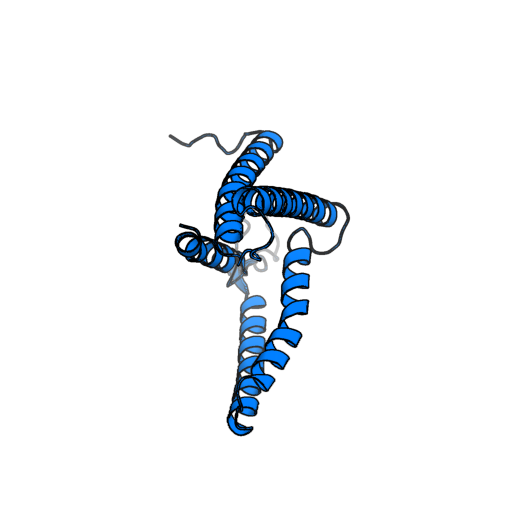C 1
ATOM 822 O O . VAL A 1 108 ? -16.364 -16.101 -14.668 1.00 93.25 108 VAL A O 1
ATOM 825 N N . LEU A 1 109 ? -18.418 -15.189 -14.520 1.00 94.75 109 LEU A N 1
ATOM 826 C CA . LEU A 1 109 ? -18.051 -13.927 -15.166 1.00 94.75 109 LEU A CA 1
ATOM 827 C C . LEU A 1 109 ? -16.963 -13.177 -14.382 1.00 94.75 109 LEU A C 1
ATOM 829 O O . LEU A 1 109 ? -16.005 -12.694 -14.984 1.00 94.75 109 LEU A O 1
ATOM 833 N N . LEU A 1 110 ? -17.086 -13.096 -13.055 1.00 91.88 110 LEU A N 1
ATOM 834 C CA . LEU A 1 110 ? -16.105 -12.433 -12.193 1.00 91.88 110 LEU A CA 1
ATOM 835 C C . LEU A 1 110 ? -14.742 -13.120 -12.258 1.00 91.88 110 LEU A C 1
ATOM 837 O O . LEU A 1 110 ? -13.740 -12.441 -12.462 1.00 91.88 110 LEU A O 1
ATOM 841 N N . VAL A 1 111 ? -14.698 -14.453 -12.171 1.00 92.31 111 VAL A N 1
ATOM 842 C CA . VAL A 1 111 ? -13.446 -15.219 -12.295 1.00 92.31 111 VAL A CA 1
ATOM 843 C C . VAL A 1 111 ? -12.789 -14.968 -13.651 1.00 92.31 111 VAL A C 1
ATOM 845 O O . VAL A 1 111 ? -11.584 -14.717 -13.724 1.00 92.31 111 VAL A O 1
ATOM 848 N N . PHE A 1 112 ? -13.576 -14.980 -14.728 1.00 96.44 112 PHE A N 1
ATOM 849 C CA . PHE A 1 112 ? -13.071 -14.705 -16.069 1.00 96.44 112 PHE A CA 1
ATOM 850 C C . PHE A 1 112 ? -12.507 -13.280 -16.188 1.00 96.44 112 PHE A C 1
ATOM 852 O O . PHE A 1 112 ? -11.408 -13.091 -16.714 1.00 96.44 112 PHE A O 1
ATOM 859 N N . MET A 1 113 ? -13.202 -12.288 -15.624 1.00 96.38 113 MET A N 1
ATOM 860 C CA . MET A 1 113 ? -12.714 -10.908 -15.552 1.00 96.38 113 MET A CA 1
ATOM 861 C C . MET A 1 113 ? -11.411 -10.806 -14.756 1.00 96.38 113 MET A C 1
ATOM 863 O O . MET A 1 113 ? -10.468 -10.175 -15.230 1.00 96.38 113 MET A O 1
ATOM 867 N N . THR A 1 114 ? -11.302 -11.458 -13.596 1.00 94.25 114 THR A N 1
ATOM 868 C CA . THR A 1 114 ? -10.068 -11.463 -12.794 1.00 94.25 114 THR A CA 1
ATOM 869 C C . THR A 1 114 ? -8.881 -12.009 -13.587 1.00 94.25 114 THR A C 1
ATOM 871 O O . THR A 1 114 ? -7.800 -11.418 -13.547 1.00 94.25 114 THR A O 1
ATOM 874 N N . ILE A 1 115 ? -9.072 -13.089 -14.351 1.00 96.44 115 ILE A N 1
ATOM 875 C CA . ILE A 1 115 ? -8.016 -13.672 -15.193 1.00 96.44 115 ILE A CA 1
ATOM 876 C C . ILE A 1 115 ? -7.599 -12.694 -16.299 1.00 96.44 115 ILE A C 1
ATOM 878 O O . ILE A 1 115 ? -6.403 -12.453 -16.479 1.00 96.44 115 ILE A O 1
ATOM 882 N N . ILE A 1 116 ? -8.561 -12.087 -17.005 1.00 97.38 116 ILE A N 1
ATOM 883 C CA . ILE A 1 116 ? -8.277 -11.106 -18.066 1.00 97.38 116 ILE A CA 1
ATOM 884 C C . ILE A 1 116 ? -7.514 -9.903 -17.509 1.00 97.38 116 ILE A C 1
ATOM 886 O O . ILE A 1 116 ? -6.487 -9.513 -18.067 1.00 97.38 116 ILE A O 1
ATOM 890 N N . PHE A 1 117 ? -7.985 -9.326 -16.402 1.00 95.88 117 PHE A N 1
ATOM 891 C CA . PHE A 1 117 ? -7.333 -8.177 -15.779 1.00 95.88 117 PHE A CA 1
ATOM 892 C C . PHE A 1 117 ? -5.934 -8.528 -15.274 1.00 95.88 117 PHE A C 1
ATOM 894 O O . PHE A 1 117 ? -5.002 -7.761 -15.507 1.00 95.88 117 PHE A O 1
ATOM 901 N N . SER A 1 118 ? -5.751 -9.692 -14.646 1.00 94.69 118 SER A N 1
ATOM 902 C CA . SER A 1 118 ? -4.432 -10.166 -14.210 1.00 94.69 118 SER A CA 1
ATOM 903 C C . SER A 1 118 ? -3.457 -10.299 -15.387 1.00 94.69 118 SER A C 1
ATOM 905 O O . SER A 1 118 ? -2.323 -9.819 -15.312 1.00 94.69 118 SER A O 1
ATOM 907 N N . TYR A 1 119 ? -3.912 -10.865 -16.508 1.00 96.06 119 TYR A N 1
ATOM 908 C CA . TYR A 1 119 ? -3.109 -10.979 -17.724 1.00 96.06 119 TYR A CA 1
ATOM 909 C C . TYR A 1 119 ? -2.744 -9.607 -18.312 1.00 96.06 119 TYR A C 1
ATOM 911 O O . TYR A 1 119 ? -1.579 -9.360 -18.635 1.00 96.06 119 TYR A O 1
ATOM 919 N N . LEU A 1 120 ? -3.711 -8.689 -18.404 1.00 94.62 120 LEU A N 1
ATOM 920 C CA . LEU A 1 120 ? -3.487 -7.333 -18.910 1.00 94.62 120 LEU A CA 1
ATOM 921 C C . LEU A 1 120 ? -2.505 -6.560 -18.019 1.00 94.62 120 LEU A C 1
ATOM 923 O O . LEU A 1 120 ? -1.595 -5.905 -18.530 1.00 94.62 120 LEU A O 1
ATOM 927 N N . LEU A 1 121 ? -2.630 -6.693 -16.695 1.00 92.06 121 LEU A N 1
ATOM 928 C CA . LEU A 1 121 ? -1.679 -6.131 -15.736 1.00 92.06 121 LEU A CA 1
ATOM 929 C C . LEU A 1 121 ? -0.277 -6.708 -15.950 1.00 92.06 121 LEU A C 1
ATOM 931 O O . LEU A 1 121 ? 0.683 -5.944 -16.043 1.00 92.06 121 LEU A O 1
ATOM 935 N N . ALA A 1 122 ? -0.140 -8.029 -16.090 1.00 92.56 122 ALA A N 1
ATOM 936 C CA . ALA A 1 122 ? 1.152 -8.666 -16.339 1.00 92.56 122 ALA A CA 1
ATOM 937 C C . ALA A 1 122 ? 1.804 -8.177 -17.646 1.00 92.56 122 ALA A C 1
ATOM 939 O O . ALA A 1 122 ? 3.017 -7.944 -17.679 1.00 92.56 122 ALA A O 1
ATOM 940 N N . LEU A 1 123 ? 1.010 -7.971 -18.702 1.00 93.06 123 LEU A N 1
ATOM 941 C CA . LEU A 1 123 ? 1.481 -7.397 -19.962 1.00 93.06 123 LEU A CA 1
ATOM 942 C C . LEU A 1 123 ? 1.954 -5.951 -19.772 1.00 93.06 123 LEU A C 1
ATOM 944 O O . LEU A 1 123 ? 3.061 -5.612 -20.189 1.00 93.06 123 LEU A O 1
ATOM 948 N N . MET A 1 124 ? 1.160 -5.119 -19.096 1.00 91.50 124 MET A N 1
ATOM 949 C CA . MET A 1 124 ? 1.496 -3.719 -18.822 1.00 91.50 124 MET A CA 1
ATOM 950 C C . MET A 1 124 ? 2.773 -3.588 -17.977 1.00 91.50 124 MET A C 1
ATOM 952 O O . MET A 1 124 ? 3.603 -2.723 -18.250 1.00 91.50 124 MET A O 1
ATOM 956 N N . TYR A 1 125 ? 2.972 -4.472 -16.995 1.00 89.62 125 TYR A N 1
ATOM 957 C CA . TYR A 1 125 ? 4.189 -4.507 -16.174 1.00 89.62 125 TYR A CA 1
ATOM 958 C C . TYR A 1 125 ? 5.431 -4.957 -16.952 1.00 89.62 125 TYR A C 1
ATOM 960 O O . TYR A 1 125 ? 6.543 -4.527 -16.640 1.00 89.62 125 TYR A O 1
ATOM 968 N N . ARG A 1 126 ? 5.269 -5.824 -17.959 1.00 88.38 126 ARG A N 1
ATOM 969 C CA . ARG A 1 126 ? 6.372 -6.261 -18.830 1.00 88.38 126 ARG A CA 1
ATOM 970 C C . ARG A 1 126 ? 6.638 -5.298 -19.987 1.00 88.38 126 ARG A C 1
ATOM 972 O O . ARG A 1 126 ? 7.727 -5.349 -20.556 1.00 88.38 126 ARG A O 1
ATOM 979 N N . ALA A 1 127 ? 5.684 -4.437 -20.330 1.00 90.62 127 ALA A N 1
ATOM 980 C CA . ALA A 1 127 ? 5.809 -3.487 -21.424 1.00 90.62 127 ALA A CA 1
ATOM 981 C C . ALA A 1 127 ? 6.902 -2.444 -21.133 1.00 90.62 127 ALA A C 1
ATOM 983 O O . ALA A 1 127 ? 6.851 -1.694 -20.153 1.00 90.62 127 ALA A O 1
ATOM 984 N N . ARG A 1 128 ? 7.897 -2.393 -22.023 1.00 90.75 128 ARG A N 1
ATOM 985 C CA . ARG A 1 128 ? 9.000 -1.430 -21.985 1.00 90.75 128 ARG A CA 1
ATOM 986 C C . ARG A 1 128 ? 9.053 -0.678 -23.300 1.00 90.75 128 ARG A C 1
ATOM 988 O O . ARG A 1 128 ? 9.058 -1.285 -24.369 1.00 90.75 128 ARG A O 1
ATOM 995 N N . TYR A 1 129 ? 9.106 0.640 -23.208 1.00 90.44 129 TYR A N 1
ATOM 996 C CA . TYR A 1 129 ? 9.336 1.509 -24.344 1.00 90.44 129 TYR A CA 1
ATOM 997 C C . TYR A 1 129 ? 10.842 1.708 -24.527 1.00 90.44 129 TYR A C 1
ATOM 999 O O . TYR A 1 129 ? 11.534 2.163 -23.617 1.00 90.44 129 TYR A O 1
ATOM 1007 N N . LEU A 1 130 ? 11.355 1.318 -25.693 1.00 89.00 130 LEU A N 1
ATOM 1008 C CA . LEU A 1 130 ? 12.781 1.319 -26.012 1.00 89.00 130 LEU A CA 1
ATOM 1009 C C . LEU A 1 130 ? 13.123 2.569 -26.824 1.00 89.00 130 LEU A C 1
ATOM 1011 O O . LEU A 1 130 ? 12.833 2.637 -28.018 1.00 89.00 130 LEU A O 1
ATOM 1015 N N . VAL A 1 131 ? 13.766 3.552 -26.193 1.00 88.25 131 VAL A N 1
ATOM 1016 C CA . VAL A 1 131 ? 14.231 4.760 -26.890 1.00 88.25 131 VAL A CA 1
ATOM 1017 C C . VAL A 1 131 ? 15.664 4.539 -27.378 1.00 88.25 131 VAL A C 1
ATOM 1019 O O . VAL A 1 131 ? 16.540 4.293 -26.548 1.00 88.25 131 VAL A O 1
ATOM 1022 N N . PRO A 1 132 ? 15.954 4.622 -28.688 1.00 86.00 132 PRO A N 1
ATOM 1023 C CA . PRO A 1 132 ? 17.315 4.458 -29.189 1.00 86.00 132 PRO A CA 1
ATOM 1024 C C . PRO A 1 132 ? 18.194 5.634 -28.744 1.00 86.00 132 PRO A C 1
ATOM 1026 O O . PRO A 1 132 ? 17.848 6.796 -28.960 1.00 86.00 132 PRO A O 1
ATOM 1029 N N . VAL A 1 133 ? 19.347 5.340 -28.140 1.00 84.56 133 VAL A N 1
ATOM 1030 C CA . VAL A 1 133 ? 20.296 6.356 -27.662 1.00 84.56 133 VAL A CA 1
ATOM 1031 C C . VAL A 1 133 ? 21.640 6.190 -28.357 1.00 84.56 133 VAL A C 1
ATOM 1033 O O . VAL A 1 133 ? 22.292 5.152 -28.270 1.00 84.56 133 VAL A O 1
ATOM 1036 N N . ASN A 1 134 ? 22.110 7.261 -28.995 1.00 79.56 134 ASN A N 1
ATOM 1037 C CA . ASN A 1 134 ? 23.418 7.288 -29.639 1.00 79.56 134 ASN A CA 1
ATOM 1038 C C . ASN A 1 134 ? 24.498 7.725 -28.642 1.00 79.56 134 ASN A C 1
ATOM 1040 O O . ASN A 1 134 ? 24.590 8.899 -28.286 1.00 79.56 134 ASN A O 1
ATOM 1044 N N . LYS A 1 135 ? 25.369 6.801 -28.222 1.00 74.88 135 LYS A N 1
ATOM 1045 C CA . LYS A 1 135 ? 26.543 7.146 -27.402 1.00 74.88 135 LYS A CA 1
ATOM 1046 C C . LYS A 1 135 ? 27.636 7.772 -28.277 1.00 74.88 135 LYS A C 1
ATOM 1048 O O . LYS A 1 135 ? 28.196 7.113 -29.151 1.00 74.88 135 LYS A O 1
ATOM 1053 N N . ILE A 1 136 ? 27.948 9.045 -28.028 1.00 71.50 136 ILE A N 1
ATOM 1054 C CA . ILE A 1 136 ? 28.919 9.851 -28.797 1.00 71.50 136 ILE A CA 1
ATOM 1055 C C . ILE A 1 136 ? 30.400 9.515 -28.526 1.00 71.50 136 ILE A C 1
ATOM 1057 O O . ILE A 1 136 ? 31.260 10.010 -29.239 1.00 71.50 136 ILE A O 1
ATOM 1061 N N . GLY A 1 137 ? 30.707 8.637 -27.562 1.00 71.31 137 GLY A N 1
ATOM 1062 C CA . GLY A 1 137 ? 32.079 8.196 -27.250 1.00 71.31 137 GLY A CA 1
ATOM 1063 C C . GLY A 1 137 ? 32.472 6.814 -27.790 1.00 71.31 137 GLY A C 1
ATOM 1064 O O . GLY A 1 137 ? 33.608 6.388 -27.604 1.00 71.31 137 GLY A O 1
ATOM 1065 N N . LEU A 1 138 ? 31.552 6.086 -28.435 1.00 68.06 138 LEU A N 1
ATOM 1066 C CA . LEU A 1 138 ? 31.798 4.722 -28.911 1.00 68.06 138 LEU A CA 1
ATOM 1067 C C . LEU A 1 138 ? 31.965 4.713 -30.439 1.00 68.06 138 LEU A C 1
ATOM 1069 O O . LEU A 1 138 ? 30.992 4.845 -31.179 1.00 68.06 138 LEU A O 1
ATOM 1073 N N . HIS A 1 139 ? 33.197 4.518 -30.912 1.00 65.06 139 HIS A N 1
ATOM 1074 C CA . HIS A 1 139 ? 33.537 4.433 -32.344 1.00 65.06 139 HIS A CA 1
ATOM 1075 C C . HIS A 1 139 ? 33.402 3.009 -32.915 1.00 65.06 139 HIS A C 1
ATOM 1077 O O . HIS A 1 139 ? 33.923 2.701 -33.981 1.00 65.06 139 HIS A O 1
ATOM 1083 N N . ASN A 1 140 ? 32.700 2.123 -32.202 1.00 70.12 140 ASN A N 1
ATOM 1084 C CA . ASN A 1 140 ? 32.515 0.729 -32.589 1.00 70.12 140 ASN A CA 1
ATOM 1085 C C . ASN A 1 140 ? 31.131 0.503 -33.224 1.00 70.12 140 ASN A C 1
ATOM 1087 O O . ASN A 1 140 ? 30.162 1.216 -32.955 1.00 70.12 140 ASN A O 1
ATOM 1091 N N . ARG A 1 141 ? 31.015 -0.562 -34.015 1.00 65.19 141 ARG A N 1
ATOM 1092 C CA . ARG A 1 141 ? 29.819 -0.984 -34.773 1.00 65.19 141 ARG A CA 1
ATOM 1093 C C . ARG A 1 141 ? 28.602 -1.283 -33.879 1.00 65.19 141 ARG A C 1
ATOM 1095 O O . ARG A 1 141 ? 27.480 -1.360 -34.365 1.00 65.19 141 ARG A O 1
ATOM 1102 N N . PHE A 1 142 ? 28.811 -1.374 -32.562 1.00 62.97 142 PHE A N 1
ATOM 1103 C CA . PHE A 1 142 ? 27.770 -1.539 -31.544 1.00 62.97 142 PHE A CA 1
ATOM 1104 C C . PHE A 1 142 ? 27.036 -0.247 -31.151 1.00 62.97 142 PHE A C 1
ATOM 1106 O O . PHE A 1 142 ? 26.135 -0.293 -30.317 1.00 62.97 142 PHE A O 1
ATOM 1113 N N . LYS A 1 143 ? 27.357 0.902 -31.763 1.00 59.06 143 LYS A N 1
ATOM 1114 C CA . LYS A 1 143 ? 26.675 2.188 -31.517 1.00 59.06 143 LYS A CA 1
ATOM 1115 C C . LYS A 1 143 ? 25.143 2.114 -31.668 1.00 59.06 143 LYS A C 1
ATOM 1117 O O . LYS A 1 143 ? 24.444 2.892 -31.031 1.00 59.06 143 LYS A O 1
ATOM 1122 N N . ARG A 1 144 ? 24.631 1.171 -32.473 1.00 62.31 144 ARG A N 1
ATOM 1123 C CA . ARG A 1 144 ? 23.205 1.017 -32.813 1.00 62.31 144 ARG A CA 1
ATOM 11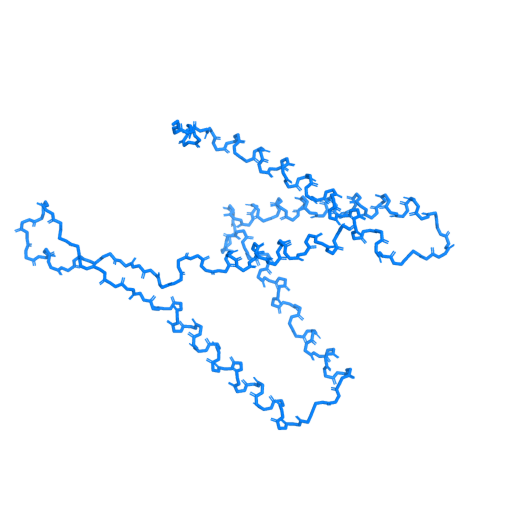24 C C . ARG A 1 144 ? 22.368 0.203 -31.811 1.00 62.31 144 ARG A C 1
ATOM 1126 O O . ARG A 1 144 ? 21.155 0.183 -31.959 1.00 62.31 144 ARG A O 1
ATOM 1133 N N . TYR A 1 145 ? 22.978 -0.447 -30.814 1.00 68.06 145 TYR A N 1
ATOM 1134 C CA . TYR A 1 145 ? 22.275 -1.374 -29.903 1.00 68.06 145 TYR A CA 1
ATOM 1135 C C . TYR A 1 145 ? 22.032 -0.819 -28.493 1.00 68.06 145 TYR A C 1
ATOM 1137 O O . TYR A 1 145 ? 21.693 -1.571 -27.583 1.00 68.06 145 TYR A O 1
ATOM 1145 N N . PHE A 1 146 ? 22.219 0.485 -28.280 1.00 78.06 146 PHE A N 1
ATOM 1146 C CA . PHE A 1 146 ? 21.927 1.102 -26.990 1.00 78.06 146 PHE A CA 1
ATOM 1147 C C . PHE A 1 146 ? 20.504 1.654 -26.978 1.00 78.06 146 PHE A C 1
ATOM 1149 O O . PHE A 1 146 ? 20.180 2.589 -27.712 1.00 78.06 146 PHE A O 1
ATOM 1156 N N . TYR A 1 147 ? 19.679 1.089 -26.103 1.00 85.75 147 TYR A N 1
ATOM 1157 C CA . TYR A 1 147 ? 18.326 1.554 -25.835 1.00 85.75 147 TYR A CA 1
ATOM 1158 C C . TYR A 1 147 ? 18.231 2.025 -24.387 1.00 85.75 147 TYR A C 1
ATOM 1160 O O . TYR A 1 147 ? 18.787 1.404 -23.481 1.00 85.75 147 TYR A O 1
ATOM 1168 N N . LEU A 1 148 ? 17.530 3.133 -24.177 1.00 87.69 148 LEU A N 1
ATOM 1169 C CA . LEU A 1 148 ? 17.018 3.507 -22.871 1.00 87.69 148 LEU A CA 1
ATOM 1170 C C . LEU A 1 148 ? 15.661 2.826 -22.703 1.00 87.69 148 LEU A C 1
ATOM 1172 O O . LEU A 1 148 ? 14.720 3.124 -23.440 1.00 87.69 148 LEU A O 1
ATOM 1176 N N . GLU A 1 149 ? 15.577 1.902 -21.751 1.00 89.31 149 GLU A N 1
ATOM 1177 C CA . GLU A 1 149 ? 14.324 1.237 -21.408 1.00 89.31 149 GLU A CA 1
ATOM 1178 C C . GLU A 1 149 ? 13.513 2.117 -20.460 1.00 89.31 149 GLU A C 1
ATOM 1180 O O . GLU A 1 149 ? 13.939 2.402 -19.340 1.00 89.31 149 GLU A O 1
ATOM 1185 N N . ILE A 1 150 ? 12.325 2.522 -20.894 1.00 89.75 150 ILE A N 1
ATOM 1186 C CA . ILE A 1 150 ? 11.362 3.227 -20.055 1.00 89.75 150 ILE A CA 1
ATOM 1187 C C . ILE A 1 150 ? 10.212 2.264 -19.776 1.00 89.75 150 ILE A C 1
ATOM 1189 O O . ILE A 1 150 ? 9.536 1.795 -20.691 1.00 89.75 150 ILE A O 1
ATOM 1193 N N . MET A 1 151 ? 10.001 1.937 -18.503 1.00 88.62 151 MET A N 1
ATOM 1194 C CA . MET A 1 151 ? 8.835 1.161 -18.080 1.00 88.62 151 MET A CA 1
ATOM 1195 C C . MET A 1 151 ? 7.561 1.959 -18.352 1.00 88.62 151 MET A C 1
ATOM 1197 O O . MET A 1 151 ? 7.530 3.162 -18.098 1.00 88.62 151 MET A O 1
ATOM 1201 N N . LEU A 1 152 ? 6.505 1.295 -18.823 1.00 88.06 152 LEU A N 1
ATOM 1202 C CA . LEU A 1 152 ? 5.235 1.969 -19.101 1.00 88.06 152 LEU A CA 1
ATOM 1203 C C . LEU A 1 152 ? 4.571 2.512 -17.822 1.00 88.06 152 LEU A C 1
ATOM 1205 O O . LEU A 1 152 ? 3.999 3.597 -17.835 1.00 88.06 152 LEU A O 1
ATOM 1209 N N . ASN A 1 153 ? 4.701 1.787 -16.705 1.00 89.38 153 ASN A N 1
ATOM 1210 C CA . ASN A 1 153 ? 4.307 2.250 -15.374 1.00 89.38 153 ASN A CA 1
ATOM 1211 C C . ASN A 1 153 ? 5.532 2.306 -14.438 1.00 89.38 153 ASN A C 1
ATOM 1213 O O . ASN A 1 153 ? 5.766 1.361 -13.680 1.00 89.38 153 ASN A O 1
ATOM 1217 N N . PRO A 1 154 ? 6.321 3.395 -14.462 1.00 84.25 154 PRO A N 1
ATOM 1218 C CA . PRO A 1 154 ? 7.502 3.523 -13.611 1.00 84.25 154 PRO A CA 1
ATOM 1219 C C . PRO A 1 154 ? 7.145 3.736 -12.131 1.00 84.25 154 PRO A C 1
ATOM 1221 O O . PRO A 1 154 ? 7.956 3.448 -11.257 1.00 84.25 154 PRO A O 1
ATOM 1224 N N . ALA A 1 155 ? 5.938 4.232 -11.839 1.00 82.69 155 ALA A N 1
ATOM 1225 C CA . ALA A 1 155 ? 5.490 4.528 -10.479 1.00 82.69 155 ALA A CA 1
ATOM 1226 C C . ALA A 1 155 ? 4.911 3.297 -9.749 1.00 82.69 155 ALA A C 1
ATOM 1228 O O . ALA A 1 155 ? 4.730 3.323 -8.527 1.00 82.69 155 ALA A O 1
ATOM 1229 N N . GLY A 1 156 ? 4.629 2.213 -10.479 1.00 85.44 156 GLY A N 1
ATOM 1230 C CA . GLY A 1 156 ? 4.081 0.978 -9.927 1.00 85.44 156 GLY A CA 1
ATOM 1231 C C . GLY A 1 156 ? 2.761 1.217 -9.190 1.00 85.44 156 GLY A C 1
ATOM 1232 O O . GLY A 1 156 ? 1.850 1.846 -9.726 1.00 85.44 156 GLY A O 1
ATOM 1233 N N . GLY A 1 157 ? 2.667 0.705 -7.959 1.00 85.56 157 GLY A N 1
ATOM 1234 C CA . GLY A 1 157 ? 1.499 0.869 -7.084 1.00 85.56 157 GLY A CA 1
ATOM 1235 C C . GLY A 1 157 ? 1.568 2.064 -6.125 1.00 85.56 157 GLY A C 1
ATOM 1236 O O . GLY A 1 157 ? 0.612 2.297 -5.389 1.00 85.56 157 GLY A O 1
ATOM 1237 N N . MET A 1 158 ? 2.667 2.832 -6.101 1.00 87.56 158 MET A N 1
ATOM 1238 C CA . MET A 1 158 ? 2.827 3.935 -5.139 1.00 87.56 158 MET A CA 1
ATOM 1239 C C . MET A 1 158 ? 1.762 5.036 -5.278 1.00 87.56 158 MET A C 1
ATOM 1241 O O . MET A 1 158 ? 1.193 5.415 -4.254 1.00 87.56 158 MET A O 1
ATOM 1245 N N . PRO A 1 159 ? 1.414 5.524 -6.490 1.00 89.69 159 PRO A N 1
ATOM 1246 C CA . PRO A 1 159 ? 0.375 6.544 -6.639 1.00 89.69 159 PRO A CA 1
ATOM 1247 C C . PRO A 1 159 ? -0.976 6.104 -6.073 1.00 89.69 159 PRO A C 1
ATOM 1249 O O . PRO A 1 159 ? -1.647 6.888 -5.412 1.00 89.69 159 PRO A O 1
ATOM 1252 N N . TYR A 1 160 ? -1.347 4.837 -6.281 1.00 88.19 160 TYR A N 1
ATOM 1253 C CA . TYR A 1 160 ? -2.589 4.277 -5.754 1.00 88.19 160 TYR A CA 1
ATOM 1254 C C . TYR A 1 160 ? -2.618 4.303 -4.223 1.00 88.19 160 TYR A C 1
ATOM 1256 O O . TYR A 1 160 ? -3.608 4.738 -3.640 1.00 88.19 160 TYR A O 1
ATOM 1264 N N . MET A 1 161 ? -1.519 3.910 -3.569 1.00 88.19 161 MET A N 1
ATOM 1265 C CA . MET A 1 161 ? -1.424 3.958 -2.106 1.00 88.19 161 MET A CA 1
ATOM 1266 C C . MET A 1 161 ? -1.587 5.386 -1.576 1.00 88.19 161 MET A C 1
ATOM 1268 O O . MET A 1 161 ? -2.360 5.598 -0.647 1.00 88.19 161 MET A O 1
ATOM 1272 N N . TYR A 1 162 ? -0.935 6.376 -2.196 1.00 89.38 162 TYR A N 1
ATOM 1273 C CA . TYR A 1 162 ? -1.076 7.774 -1.777 1.00 89.38 162 TYR A CA 1
ATOM 1274 C C . TYR A 1 162 ? -2.495 8.308 -1.959 1.00 89.38 162 TYR A C 1
ATOM 1276 O O . TYR A 1 162 ? -2.987 9.021 -1.087 1.00 89.38 162 TYR A O 1
ATOM 1284 N N . VAL A 1 163 ? -3.165 7.947 -3.057 1.00 92.12 163 VAL A N 1
ATOM 1285 C CA . VAL A 1 163 ? -4.566 8.321 -3.285 1.00 92.12 163 VAL A CA 1
ATOM 1286 C C . VAL A 1 163 ? -5.463 7.691 -2.227 1.00 92.12 163 VAL A C 1
ATOM 1288 O O . VAL A 1 163 ? -6.272 8.401 -1.643 1.00 92.12 163 VAL A O 1
ATOM 1291 N N . MET A 1 164 ? -5.293 6.403 -1.917 1.00 89.12 164 MET A N 1
ATOM 1292 C CA . MET A 1 164 ? -6.092 5.741 -0.882 1.00 89.12 164 MET A CA 1
ATOM 1293 C C . MET A 1 164 ? -5.859 6.344 0.505 1.00 89.12 164 MET A C 1
ATOM 1295 O O . MET A 1 164 ? -6.820 6.633 1.217 1.00 89.12 164 MET A O 1
ATOM 1299 N N . SER A 1 165 ? -4.607 6.631 0.868 1.00 86.06 165 SER A N 1
ATOM 1300 C CA . SER A 1 165 ? -4.301 7.342 2.113 1.00 86.06 165 SER A CA 1
ATOM 1301 C C . SER A 1 165 ? -4.926 8.738 2.140 1.00 86.06 165 SER A C 1
ATOM 1303 O O . SER A 1 165 ? -5.486 9.131 3.158 1.00 86.06 165 SER A O 1
ATOM 1305 N N . PHE A 1 166 ? -4.902 9.477 1.030 1.00 86.50 166 PHE A N 1
ATOM 1306 C CA . PHE A 1 166 ? -5.515 10.803 0.952 1.00 86.50 166 PHE A CA 1
ATOM 1307 C C . PHE A 1 166 ? -7.047 10.747 1.048 1.00 86.50 166 PHE A C 1
ATOM 1309 O O . PHE A 1 166 ? -7.644 11.514 1.799 1.00 86.50 166 PHE A O 1
ATOM 1316 N N . LEU A 1 167 ? -7.680 9.802 0.348 1.00 89.06 167 LEU A N 1
ATOM 1317 C CA . LEU A 1 167 ? -9.127 9.578 0.391 1.00 89.06 167 LEU A CA 1
ATOM 1318 C C . LEU A 1 167 ? -9.616 9.117 1.767 1.00 89.06 167 LEU A C 1
ATOM 1320 O O . LEU A 1 167 ? -10.778 9.336 2.092 1.00 89.06 167 LEU A O 1
ATOM 1324 N N . SER A 1 168 ? -8.749 8.509 2.580 1.00 83.56 168 SER A N 1
ATOM 1325 C CA . SER A 1 168 ? -9.093 8.117 3.950 1.00 83.56 168 SER A CA 1
ATOM 1326 C C . SER A 1 168 ? -9.099 9.285 4.945 1.00 83.56 168 SER A C 1
ATOM 1328 O O . SER A 1 168 ? -9.711 9.170 5.999 1.00 83.56 168 SER A O 1
ATOM 1330 N N . VAL A 1 169 ? -8.476 10.429 4.623 1.00 83.62 169 VAL A N 1
ATOM 1331 C CA . VAL A 1 169 ? -8.367 11.572 5.552 1.00 83.62 169 VAL A CA 1
ATOM 1332 C C . VAL A 1 169 ? -9.733 12.100 6.016 1.00 83.62 169 VAL A C 1
ATOM 1334 O O . VAL A 1 169 ? -9.892 12.260 7.224 1.00 83.62 169 VAL A O 1
ATOM 1337 N N . PRO A 1 170 ? -10.738 12.322 5.142 1.00 82.12 170 PRO A N 1
ATOM 1338 C CA . PRO A 1 170 ? -12.063 12.764 5.580 1.00 82.12 170 PRO A CA 1
ATOM 1339 C C . PRO A 1 170 ? -12.799 11.763 6.474 1.00 82.12 170 PRO A C 1
ATOM 1341 O O . PRO A 1 170 ? -13.684 12.170 7.204 1.00 82.12 170 PRO A O 1
ATOM 1344 N N . ALA A 1 171 ? -12.464 10.470 6.421 1.00 77.81 171 ALA A N 1
ATOM 1345 C CA . ALA A 1 171 ? -13.066 9.477 7.311 1.00 77.81 171 ALA A CA 1
ATOM 1346 C C . ALA A 1 171 ? -12.512 9.562 8.746 1.00 77.81 171 ALA A C 1
ATOM 1348 O O . ALA A 1 171 ? -13.100 8.990 9.661 1.00 77.81 171 ALA A O 1
ATOM 1349 N N . TYR A 1 172 ? -11.378 10.247 8.936 1.00 74.88 172 TYR A N 1
ATOM 1350 C CA . TYR A 1 172 ? -10.733 10.442 10.234 1.00 74.88 172 TYR A CA 1
ATOM 1351 C C . TYR A 1 172 ? -10.976 11.832 10.848 1.00 74.88 172 TYR A C 1
ATOM 1353 O O . TYR A 1 172 ? -10.550 12.061 11.980 1.00 74.88 172 TYR A O 1
ATOM 1361 N N . LEU A 1 173 ? -11.601 12.755 10.109 1.00 69.69 173 LEU A N 1
ATOM 1362 C CA . LEU A 1 173 ? -11.978 14.102 10.560 1.00 69.69 173 LEU A CA 1
ATOM 1363 C C . LEU A 1 173 ? -13.467 14.145 10.907 1.00 69.69 173 LEU A C 1
ATOM 1365 O O . LEU A 1 173 ? -13.798 14.829 11.899 1.00 69.69 173 LEU A O 1
#

Radius of gyration: 23.85 Å; chains: 1; bounding box: 60×49×66 Å